Protein AF-A0A9Q0M9K3-F1 (afdb_monomer_lite)

InterPro domains:
  IPR007699 SGS domain [PS51048] (98-177)
  IPR008978 HSP20-like chaperone [SSF49764] (75-162)

Secondary structure (DSSP, 8-state):
--HHHHHHHHHHHHHHHHHHHHH--SHHHHHHHHHHHHHHHHHHHHHHHHHHHHHHHHHHHTTT------PPPPBSS-EEHHHHHHHSEEEETTTEEEE-PEESS----S-SB----TTTTTTSS-SSS-HHHHHHHHHHHHHHHS-HHHHHHHHHHHHHHHHHS-SS-TT-PPP--

Organism: Blomia tropicalis (NCBI:txid40697)

Radius of gyration: 36.1 Å; chains: 1; bounding box: 74×34×100 Å

Sequence (177 aa):
MSIETEIKSATEEICELNKLLDLATLSSVKSFLKQEIDRLTRKKESLESKKLQNEKELSSLDSDAHLTPFTLSRLYKNVDMVKTSEMGVKVSKSNRVTITLYKEVKGNWASLQMQADSLKESLAEEKDLDPSASLMRIMKNMYDQGDDDMKRTIAKTWYESQHKKGGDMESMGLPDF

Structure (mmCIF, N/CA/C/O backbone):
data_AF-A0A9Q0M9K3-F1
#
_entry.id  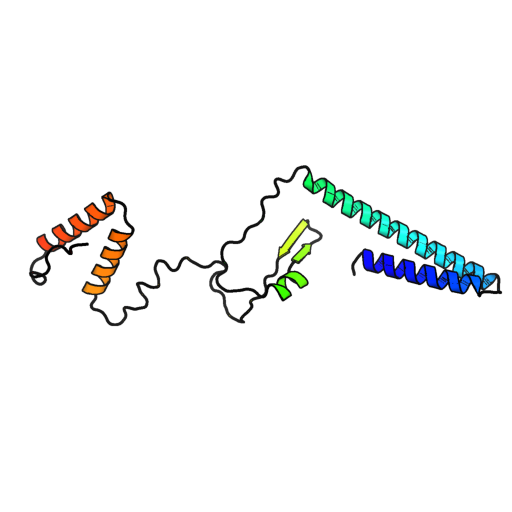 AF-A0A9Q0M9K3-F1
#
loop_
_atom_site.group_PDB
_atom_site.id
_atom_site.type_symbol
_atom_site.label_atom_id
_atom_site.label_alt_id
_atom_site.label_comp_id
_atom_site.label_asym_id
_atom_site.label_entity_id
_atom_site.label_seq_id
_atom_site.pdbx_PDB_ins_code
_atom_site.Cartn_x
_atom_site.Cartn_y
_atom_site.Cartn_z
_atom_site.occupancy
_atom_site.B_iso_or_equiv
_atom_site.auth_seq_id
_atom_site.auth_comp_id
_atom_site.auth_asym_id
_atom_site.auth_atom_id
_atom_site.pdbx_PDB_model_num
ATOM 1 N N . MET A 1 1 ? -3.198 -6.351 4.004 1.00 57.81 1 MET A N 1
ATOM 2 C CA . MET A 1 1 ? -4.344 -5.497 4.375 1.00 57.81 1 MET A CA 1
ATOM 3 C C . MET A 1 1 ? -3.793 -4.146 4.799 1.00 57.81 1 MET A C 1
ATOM 5 O O . MET A 1 1 ? -2.689 -4.115 5.327 1.00 57.81 1 MET A O 1
ATOM 9 N N . SER A 1 2 ? -4.464 -3.046 4.454 1.00 86.12 2 SER A N 1
ATOM 10 C CA . SER A 1 2 ? -3.994 -1.695 4.796 1.00 86.12 2 SER A CA 1
ATOM 11 C C . SER A 1 2 ? -4.286 -1.412 6.275 1.00 86.12 2 SER A C 1
ATOM 13 O O . SER A 1 2 ? -5.333 -1.827 6.769 1.00 86.12 2 SER A O 1
ATOM 15 N N . ILE A 1 3 ? -3.410 -0.695 6.987 1.00 86.75 3 ILE A N 1
ATOM 16 C CA . ILE A 1 3 ? -3.634 -0.314 8.401 1.00 86.75 3 ILE A CA 1
ATOM 17 C C . ILE A 1 3 ? -5.000 0.376 8.567 1.00 86.75 3 ILE A C 1
ATOM 19 O O . ILE A 1 3 ? -5.716 0.134 9.533 1.00 86.75 3 ILE A O 1
ATOM 23 N N . GLU A 1 4 ? -5.419 1.158 7.572 1.00 87.75 4 GLU A N 1
ATOM 24 C CA . GLU A 1 4 ? -6.729 1.814 7.561 1.00 87.75 4 GLU A CA 1
ATOM 25 C C . GLU A 1 4 ? -7.904 0.839 7.487 1.00 87.75 4 GLU A C 1
ATOM 27 O O . GLU A 1 4 ? -8.943 1.090 8.090 1.00 87.75 4 GLU A O 1
ATOM 32 N N . THR A 1 5 ? -7.753 -0.282 6.776 1.00 90.25 5 THR A N 1
ATOM 33 C CA . THR A 1 5 ? -8.800 -1.314 6.716 1.00 90.25 5 THR A CA 1
ATOM 34 C C . THR A 1 5 ? -8.962 -2.023 8.057 1.00 90.25 5 THR A C 1
ATOM 36 O O . THR A 1 5 ? -10.084 -2.308 8.461 1.00 90.25 5 THR A O 1
ATOM 39 N N . GLU A 1 6 ? -7.867 -2.229 8.794 1.00 92.31 6 GLU A N 1
ATOM 40 C CA . GLU A 1 6 ? -7.914 -2.838 10.129 1.00 92.31 6 GLU A CA 1
ATOM 41 C C . GLU A 1 6 ? -8.517 -1.892 11.174 1.00 92.31 6 GLU A C 1
ATOM 43 O O . GLU A 1 6 ? -9.293 -2.335 12.018 1.00 92.31 6 GLU A O 1
ATOM 48 N N . ILE A 1 7 ? -8.212 -0.589 11.098 1.00 91.62 7 ILE A N 1
ATOM 49 C CA . ILE A 1 7 ? -8.835 0.428 11.959 1.00 91.62 7 ILE A CA 1
ATOM 50 C C . ILE A 1 7 ? -10.343 0.489 11.698 1.00 91.62 7 ILE A C 1
ATOM 52 O O . ILE A 1 7 ? -11.115 0.472 12.654 1.00 91.62 7 ILE A O 1
ATOM 56 N N . LYS A 1 8 ? -10.767 0.505 10.426 1.00 93.62 8 LYS A N 1
ATOM 57 C CA . LYS A 1 8 ? -12.191 0.509 10.053 1.00 93.62 8 LYS A CA 1
ATOM 58 C C . LYS A 1 8 ? -12.928 -0.726 10.580 1.00 93.62 8 LYS A C 1
ATOM 60 O O . LYS A 1 8 ? -13.932 -0.570 11.269 1.00 93.62 8 LYS A O 1
ATOM 65 N N . SER A 1 9 ? -12.376 -1.924 10.369 1.00 93.81 9 SER A N 1
ATOM 66 C CA . SER A 1 9 ? -12.937 -3.175 10.913 1.00 93.81 9 SER A CA 1
ATOM 67 C C . SER A 1 9 ? -13.087 -3.110 12.434 1.00 93.81 9 SER A C 1
ATOM 69 O O . SER A 1 9 ? -14.163 -3.360 12.966 1.00 93.81 9 SER A O 1
ATOM 71 N N . ALA A 1 10 ? -12.038 -2.684 13.147 1.00 92.75 10 ALA A N 1
ATOM 72 C CA . ALA A 1 10 ? -12.090 -2.564 14.601 1.00 92.75 10 ALA A CA 1
ATOM 73 C C . ALA A 1 10 ? -13.141 -1.540 15.064 1.00 92.75 10 ALA A C 1
ATOM 75 O O . ALA A 1 10 ? -13.808 -1.762 16.071 1.00 92.75 10 ALA A O 1
ATOM 76 N N . THR A 1 11 ? -13.323 -0.426 14.345 1.00 94.00 11 THR A N 1
ATOM 77 C CA . THR A 1 11 ? -14.375 0.549 14.676 1.00 94.00 11 THR A CA 1
ATOM 78 C C . THR A 1 11 ? -15.782 0.012 14.452 1.00 94.00 11 THR A C 1
ATOM 80 O O . THR A 1 11 ? -16.670 0.305 15.252 1.00 94.00 11 THR A O 1
ATOM 83 N N . GLU A 1 12 ? -15.986 -0.776 13.397 1.00 96.25 12 GLU A N 1
ATOM 84 C CA . GLU A 1 12 ? -17.269 -1.412 13.102 1.00 96.25 12 GLU A CA 1
ATOM 85 C C . GLU A 1 12 ? -17.618 -2.445 14.180 1.00 96.25 12 GLU A C 1
ATOM 87 O O . GLU A 1 12 ? -18.696 -2.360 14.771 1.00 96.25 12 GLU A O 1
ATOM 92 N N . GLU A 1 13 ? -16.670 -3.322 14.530 1.00 96.12 13 GLU A N 1
ATOM 93 C CA . GLU A 1 13 ? -16.819 -4.312 15.606 1.00 96.12 13 GLU A CA 1
ATOM 94 C C . GLU A 1 13 ? -17.133 -3.643 16.955 1.00 96.12 13 GLU A C 1
ATOM 96 O O . GLU A 1 13 ? -18.069 -4.038 17.647 1.00 96.12 13 GLU A O 1
ATOM 101 N N . ILE A 1 14 ? -16.410 -2.577 17.324 1.00 95.12 14 ILE A N 1
ATOM 102 C CA . ILE A 1 14 ? -16.683 -1.819 18.558 1.00 95.12 14 ILE A CA 1
ATOM 103 C C . ILE A 1 14 ? -18.093 -1.216 18.533 1.00 95.12 14 ILE A C 1
ATOM 105 O O . ILE A 1 14 ? -18.788 -1.223 19.551 1.00 95.12 14 ILE A O 1
ATOM 109 N N . CYS A 1 15 ? -18.532 -0.672 17.396 1.00 94.81 15 CYS A N 1
ATOM 110 C CA . CYS A 1 15 ? -19.868 -0.094 17.272 1.00 94.81 15 CYS A CA 1
ATOM 111 C C . CYS A 1 15 ? -20.952 -1.163 17.460 1.00 94.81 15 CYS A C 1
ATOM 113 O O . CYS A 1 15 ? -21.926 -0.938 18.179 1.00 94.81 15 CYS A O 1
ATOM 115 N N . GLU A 1 16 ? -20.770 -2.337 16.858 1.00 96.25 16 GLU A N 1
ATOM 116 C CA . GLU A 1 16 ? -21.687 -3.462 17.009 1.00 96.25 16 GLU A CA 1
ATOM 117 C C . GLU A 1 16 ? -21.731 -3.978 18.453 1.00 96.25 16 GLU A C 1
ATOM 119 O O . GLU A 1 16 ? -22.814 -4.116 19.022 1.00 96.25 16 GLU A O 1
ATOM 124 N N . LEU A 1 17 ? -20.575 -4.167 19.094 1.00 95.00 17 LEU A N 1
ATOM 125 C CA . LEU A 1 17 ? -20.508 -4.610 20.488 1.00 95.00 17 LEU A CA 1
ATOM 126 C C . LEU A 1 17 ? -21.164 -3.618 21.454 1.00 95.00 17 LEU A C 1
ATOM 128 O O . LEU A 1 17 ? -21.803 -4.046 22.414 1.00 95.00 17 LEU A O 1
ATOM 132 N N . ASN A 1 18 ? -21.061 -2.311 21.198 1.00 94.19 18 ASN A N 1
ATOM 133 C CA . ASN A 1 18 ? -21.770 -1.304 21.990 1.00 94.19 18 ASN A CA 1
ATOM 134 C C . ASN A 1 18 ? -23.294 -1.422 21.834 1.00 94.19 18 ASN A C 1
ATOM 136 O O . ASN A 1 18 ? -24.006 -1.397 22.834 1.00 94.19 18 ASN A O 1
ATOM 140 N N . LYS A 1 19 ? -23.803 -1.655 20.615 1.00 95.56 19 LYS A N 1
ATOM 141 C CA . LYS A 1 19 ? -25.241 -1.919 20.409 1.00 95.56 19 LYS A CA 1
ATOM 142 C C . LYS A 1 19 ? -25.697 -3.161 21.179 1.00 95.56 19 LYS A C 1
ATOM 144 O O . LYS A 1 19 ? -26.762 -3.155 21.789 1.00 95.56 19 LYS A O 1
ATOM 149 N N . LEU A 1 20 ? -24.890 -4.225 21.176 1.00 94.75 20 LEU A N 1
ATOM 150 C CA . LEU A 1 20 ? -25.186 -5.447 21.932 1.00 94.75 20 LEU A CA 1
ATOM 151 C C . LEU A 1 20 ? -25.135 -5.220 23.449 1.00 94.75 20 LEU A C 1
ATOM 153 O O . LEU A 1 20 ? -25.918 -5.823 24.184 1.00 94.75 20 LEU A O 1
ATOM 157 N N . LEU A 1 21 ? -24.247 -4.344 23.924 1.00 94.31 21 LEU A N 1
ATOM 158 C CA . LEU A 1 21 ? -24.128 -3.999 25.339 1.00 94.31 21 LEU A CA 1
ATOM 159 C C . LEU A 1 21 ? -25.391 -3.307 25.866 1.00 94.31 21 LEU A C 1
ATOM 161 O O . LEU A 1 21 ? -25.818 -3.607 26.985 1.00 94.31 21 LEU A O 1
ATOM 165 N N . ASP A 1 22 ? -26.000 -2.442 25.054 1.00 93.44 22 ASP A N 1
ATOM 166 C CA . ASP A 1 22 ? -27.246 -1.745 25.387 1.00 93.44 22 ASP A CA 1
ATOM 167 C C . ASP A 1 22 ? -28.447 -2.700 25.460 1.00 93.44 22 ASP A C 1
ATOM 169 O O . ASP A 1 22 ? -29.327 -2.539 26.307 1.00 93.44 22 ASP A O 1
ATOM 173 N N . LEU A 1 23 ? -28.464 -3.733 24.609 1.00 93.88 23 LEU A N 1
ATOM 174 C CA . LEU A 1 23 ? -29.514 -4.758 24.584 1.00 93.88 23 LEU A CA 1
ATOM 175 C C . LEU A 1 23 ? -29.356 -5.818 25.683 1.00 93.88 23 LEU A C 1
ATOM 177 O O . LEU A 1 23 ? -30.324 -6.487 26.052 1.00 93.88 23 LEU A O 1
ATOM 181 N N . ALA A 1 24 ? -28.144 -6.011 26.202 1.00 92.94 24 ALA A N 1
ATOM 182 C CA . ALA A 1 24 ? -27.877 -7.036 27.197 1.00 92.94 24 ALA A CA 1
ATOM 183 C C . ALA A 1 24 ? -28.587 -6.725 28.527 1.00 92.94 24 ALA A C 1
ATOM 185 O O . ALA A 1 24 ? -28.529 -5.615 29.055 1.00 92.94 24 ALA A O 1
ATOM 186 N N . THR A 1 25 ? -29.207 -7.734 29.136 1.00 92.62 25 THR A N 1
ATOM 187 C CA . THR A 1 25 ? -29.837 -7.625 30.467 1.00 92.62 25 THR A CA 1
ATOM 188 C C . THR A 1 25 ? -29.016 -8.322 31.554 1.00 92.62 25 THR A C 1
ATOM 190 O O . THR A 1 25 ? -28.982 -7.862 32.694 1.00 92.62 25 THR A O 1
ATOM 193 N N . LEU A 1 26 ? -28.283 -9.381 31.195 1.00 95.06 26 LEU A N 1
ATOM 194 C CA . LEU A 1 26 ? -27.444 -10.169 32.102 1.00 95.06 26 LEU A CA 1
ATOM 195 C C . LEU A 1 26 ? -26.103 -9.480 32.395 1.00 95.06 26 LEU A C 1
ATOM 197 O O . LEU A 1 26 ? -25.386 -9.069 31.483 1.00 95.06 26 LEU A O 1
ATOM 201 N N . SER A 1 27 ? -25.725 -9.407 33.674 1.00 92.44 27 SER A N 1
ATOM 202 C CA . SER A 1 27 ? -24.484 -8.759 34.127 1.00 92.44 27 SER A CA 1
ATOM 203 C C . SER A 1 27 ? -23.218 -9.448 33.613 1.00 92.44 27 SER A C 1
ATOM 205 O O . SER A 1 27 ? -22.272 -8.764 33.225 1.00 92.44 27 SER A O 1
ATOM 207 N N . SER A 1 28 ? -23.218 -10.782 33.545 1.00 93.88 28 SER A N 1
ATOM 208 C CA . SER A 1 28 ? -22.107 -11.568 32.998 1.00 93.88 28 SER A CA 1
ATOM 209 C C . SER A 1 28 ? -21.841 -11.213 31.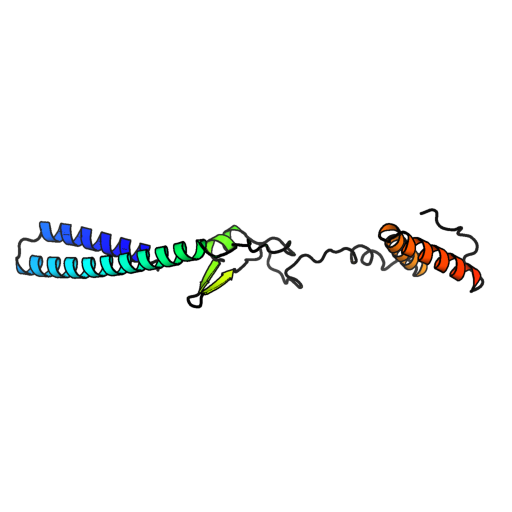534 1.00 93.88 28 SER A C 1
ATOM 211 O O . SER A 1 28 ? -20.717 -10.877 31.167 1.00 93.88 28 SER A O 1
ATOM 213 N N . VAL A 1 29 ? -22.887 -11.180 30.707 1.00 93.62 29 VAL A N 1
ATOM 214 C CA . VAL A 1 29 ? -22.793 -10.813 29.286 1.00 93.62 29 VAL A CA 1
ATOM 215 C C . VAL A 1 29 ? -22.297 -9.374 29.126 1.00 93.62 29 VAL A C 1
ATOM 217 O O . VAL A 1 29 ? -21.392 -9.129 28.333 1.00 93.62 29 VAL A O 1
ATOM 220 N N . LYS A 1 30 ? -22.792 -8.431 29.942 1.00 94.56 30 LYS A N 1
ATOM 221 C CA . LYS A 1 30 ? -22.291 -7.045 29.949 1.00 94.56 30 LYS A CA 1
ATOM 222 C C . LYS A 1 30 ? -20.798 -6.960 30.261 1.00 94.56 30 LYS A C 1
ATOM 224 O O . LYS A 1 30 ? -20.101 -6.171 29.630 1.00 94.56 30 LYS A O 1
ATOM 229 N N . SER A 1 31 ? -20.298 -7.747 31.218 1.00 93.88 31 SER A N 1
ATOM 230 C CA . SER A 1 31 ? -18.864 -7.755 31.536 1.00 93.88 31 SER A CA 1
ATOM 231 C C . SER A 1 31 ? -18.007 -8.298 30.393 1.00 93.88 31 SER A C 1
ATOM 233 O O . SER A 1 31 ? -16.979 -7.696 30.093 1.00 93.88 31 SER A O 1
ATOM 235 N N . PHE A 1 32 ? -18.451 -9.357 29.706 1.00 96.12 32 PHE A N 1
ATOM 236 C CA . PHE A 1 32 ? -17.736 -9.898 28.546 1.00 96.12 32 PHE A CA 1
ATOM 237 C C . PHE A 1 32 ? -17.682 -8.894 27.392 1.00 96.12 32 PHE A C 1
ATOM 239 O O . PHE A 1 32 ? -16.612 -8.652 26.841 1.00 96.12 32 PHE A O 1
ATOM 246 N N . LEU A 1 33 ? -18.815 -8.261 27.069 1.00 94.69 33 LEU A N 1
ATOM 247 C CA . LEU A 1 33 ? -18.881 -7.253 26.010 1.00 94.69 33 LEU A CA 1
ATOM 248 C C . LEU A 1 33 ? -17.983 -6.051 26.320 1.00 94.69 33 LEU A C 1
ATOM 250 O O . LEU A 1 33 ? -17.225 -5.624 25.456 1.00 94.69 33 LEU A O 1
ATOM 254 N N . LYS A 1 34 ? -17.999 -5.545 27.561 1.00 94.75 34 LYS A N 1
ATOM 255 C CA . LYS A 1 34 ? -17.104 -4.455 27.985 1.00 94.75 34 LYS A CA 1
ATOM 256 C C . LYS A 1 34 ? -15.632 -4.831 27.863 1.00 94.75 34 LYS A C 1
ATOM 258 O O . LYS A 1 34 ? -14.854 -4.051 27.329 1.00 94.75 34 LYS A O 1
ATOM 263 N N . GLN A 1 35 ? -15.260 -6.030 28.307 1.00 95.94 35 GLN A N 1
ATOM 264 C CA . GLN A 1 35 ? -13.881 -6.499 28.206 1.00 95.94 35 GLN A CA 1
ATOM 265 C C . GLN A 1 35 ? -13.412 -6.582 26.746 1.00 95.94 35 GLN A C 1
ATOM 267 O O . GLN A 1 35 ? -12.276 -6.218 26.441 1.00 95.94 35 GLN A O 1
ATOM 272 N N . GLU A 1 36 ? -14.281 -7.039 25.845 1.00 95.88 36 GLU A N 1
ATOM 273 C CA . GLU A 1 36 ? -13.958 -7.135 24.423 1.00 95.88 36 GLU A CA 1
ATOM 274 C C . GLU A 1 36 ? -13.892 -5.758 23.747 1.00 95.88 36 GLU A C 1
ATOM 276 O O . GLU A 1 36 ? -12.967 -5.495 22.977 1.00 95.88 36 GLU A O 1
ATOM 281 N N . ILE A 1 37 ? -14.796 -4.838 24.101 1.00 95.62 37 ILE A N 1
ATOM 282 C CA . ILE A 1 37 ? -14.735 -3.433 23.673 1.00 95.62 37 ILE A CA 1
ATOM 283 C C . ILE A 1 37 ? -13.416 -2.796 24.123 1.00 95.62 37 ILE A C 1
ATOM 285 O O . ILE A 1 37 ? -12.735 -2.169 23.310 1.00 95.62 37 ILE A O 1
ATOM 289 N N . ASP A 1 38 ? -13.004 -2.997 25.376 1.00 96.19 38 ASP A N 1
ATOM 290 C CA . ASP A 1 38 ? -11.732 -2.481 25.895 1.00 96.19 38 ASP A CA 1
ATOM 291 C C . ASP A 1 38 ? -10.538 -3.066 25.128 1.00 96.19 38 ASP A C 1
ATOM 293 O O . ASP A 1 38 ? -9.598 -2.348 24.771 1.00 96.19 38 ASP A O 1
ATOM 297 N N . ARG A 1 39 ? -10.571 -4.372 24.833 1.00 96.81 39 ARG A N 1
ATOM 298 C CA . ARG A 1 39 ? -9.534 -5.059 24.051 1.00 96.81 39 ARG A CA 1
ATOM 299 C C . ARG A 1 39 ? -9.407 -4.461 22.650 1.00 96.81 39 ARG A C 1
ATOM 301 O O . ARG A 1 39 ? -8.292 -4.160 22.213 1.00 96.81 39 ARG A O 1
ATOM 308 N N . LEU A 1 40 ? -10.527 -4.286 21.950 1.00 94.69 40 LEU A N 1
ATOM 309 C CA . LEU A 1 40 ? -10.554 -3.724 20.600 1.00 94.69 40 LEU A CA 1
ATOM 310 C C . LEU A 1 40 ? -10.171 -2.243 20.586 1.00 94.69 40 LEU A C 1
ATOM 312 O O . LEU A 1 40 ? -9.444 -1.820 19.689 1.00 94.69 40 LEU A O 1
ATOM 316 N N . THR A 1 41 ? -10.570 -1.475 21.600 1.00 94.56 41 THR A N 1
ATOM 317 C CA . THR A 1 41 ? -10.210 -0.055 21.737 1.00 94.56 41 THR A CA 1
ATOM 318 C C . THR A 1 41 ? -8.697 0.110 21.865 1.00 94.56 41 THR A C 1
ATOM 320 O O . THR A 1 41 ? -8.093 0.841 21.083 1.00 94.56 41 THR A O 1
ATOM 323 N N . ARG A 1 42 ? -8.046 -0.678 22.732 1.00 95.19 42 ARG A N 1
ATOM 324 C CA . ARG A 1 42 ? -6.575 -0.684 22.846 1.00 95.19 42 ARG A CA 1
ATOM 325 C C . ARG A 1 42 ? -5.890 -1.080 21.538 1.00 95.19 42 ARG A C 1
ATOM 327 O O . ARG A 1 42 ? -4.863 -0.511 21.165 1.00 95.19 42 ARG A O 1
ATOM 334 N N . LYS A 1 43 ? -6.439 -2.071 20.824 1.00 94.81 43 LYS A N 1
ATOM 335 C CA . LYS A 1 43 ? -5.908 -2.489 19.517 1.00 94.81 43 LYS A CA 1
ATOM 336 C C . LYS A 1 43 ? -6.011 -1.352 18.496 1.00 94.81 43 LYS A C 1
ATOM 338 O O . LYS A 1 43 ? -5.042 -1.104 17.780 1.00 94.81 43 LYS A O 1
ATOM 343 N N . LYS A 1 44 ? -7.150 -0.657 18.450 1.00 93.88 44 LYS A N 1
ATOM 344 C CA . LYS A 1 44 ? -7.384 0.497 17.576 1.00 93.88 44 LYS A CA 1
ATOM 345 C C . LYS A 1 44 ? -6.385 1.624 17.861 1.00 93.88 44 LYS A C 1
ATOM 347 O O . LYS A 1 44 ? -5.705 2.055 16.936 1.00 93.88 44 LYS A O 1
ATOM 352 N N . GLU A 1 45 ? -6.222 2.027 19.119 1.00 93.75 45 GLU A N 1
ATOM 353 C CA . GLU A 1 45 ? -5.270 3.078 19.528 1.00 93.75 45 GLU A CA 1
ATOM 354 C C . GLU A 1 45 ? -3.820 2.737 19.143 1.00 93.75 45 GLU A C 1
ATOM 356 O O . GLU A 1 45 ? -3.056 3.591 18.683 1.00 93.75 45 GLU A O 1
ATOM 361 N N . SER A 1 46 ? -3.434 1.462 19.274 1.00 93.50 46 SER A N 1
ATOM 362 C CA . SER A 1 46 ? -2.113 0.989 18.844 1.00 93.50 46 SER A CA 1
ATOM 363 C C . SER A 1 46 ? -1.915 1.113 17.329 1.00 93.50 46 SER A C 1
ATOM 365 O O . SER A 1 46 ? -0.837 1.503 16.875 1.00 93.50 46 SER A O 1
ATOM 367 N N . LEU A 1 47 ? -2.941 0.795 16.536 1.00 92.75 47 LEU A N 1
ATOM 368 C CA . LEU A 1 47 ? -2.901 0.938 15.080 1.00 92.75 47 LEU A CA 1
ATOM 369 C C . LEU A 1 47 ? -2.873 2.413 14.653 1.00 92.75 47 LEU A C 1
ATOM 371 O O . LEU A 1 47 ? -2.105 2.763 13.758 1.00 92.75 47 LEU A O 1
ATOM 375 N N . GLU A 1 48 ? -3.640 3.281 15.313 1.00 91.75 48 GLU A N 1
ATOM 376 C CA . GLU A 1 48 ? -3.632 4.731 15.070 1.00 91.75 48 GLU A CA 1
ATOM 377 C C . GLU A 1 48 ? -2.272 5.355 15.400 1.00 91.75 48 GLU A C 1
ATOM 379 O O . GLU A 1 48 ? -1.744 6.142 14.615 1.00 91.75 48 GLU A O 1
ATOM 384 N N . SER A 1 49 ? -1.644 4.930 16.498 1.00 90.94 49 SER A N 1
ATOM 385 C CA . SER A 1 49 ? -0.290 5.368 16.860 1.00 90.94 49 SER A CA 1
ATOM 386 C C . SER A 1 49 ? 0.741 4.976 15.798 1.00 90.94 49 SER A C 1
ATOM 388 O O . SER A 1 49 ? 1.579 5.791 15.412 1.00 90.94 49 SER A O 1
ATOM 390 N N . LYS A 1 50 ? 0.654 3.747 15.269 1.00 90.06 50 LYS A N 1
ATOM 391 C CA . LYS A 1 50 ? 1.507 3.293 14.156 1.00 90.06 50 LYS A CA 1
ATOM 392 C C . LYS A 1 50 ? 1.254 4.093 12.880 1.00 90.06 50 LYS A C 1
ATOM 394 O O . LYS A 1 50 ? 2.206 4.419 12.179 1.00 90.06 50 LYS A O 1
ATOM 399 N N . LYS A 1 51 ? -0.007 4.427 12.581 1.00 90.06 51 LYS A N 1
ATOM 400 C CA . LYS A 1 51 ? -0.357 5.277 11.435 1.00 90.06 51 LYS A CA 1
ATOM 401 C C . LYS A 1 51 ? 0.293 6.657 11.561 1.00 90.06 51 LYS A C 1
ATOM 403 O O . LYS A 1 51 ? 0.977 7.082 10.636 1.00 90.06 51 LYS A O 1
ATOM 408 N N . LEU A 1 52 ? 0.150 7.303 12.719 1.00 88.12 52 LEU A N 1
ATOM 409 C CA . LEU A 1 52 ? 0.726 8.623 12.981 1.00 88.12 52 LEU A CA 1
ATOM 410 C C . LEU A 1 52 ? 2.259 8.614 12.904 1.00 88.12 52 LEU A C 1
ATOM 412 O O . LEU A 1 52 ? 2.858 9.563 12.406 1.00 88.12 52 LEU A O 1
ATOM 416 N N . GLN A 1 53 ? 2.903 7.552 13.393 1.00 84.69 53 GLN A N 1
ATOM 417 C CA . GLN A 1 53 ? 4.353 7.407 13.285 1.00 84.69 53 GLN A CA 1
ATOM 418 C C . GLN A 1 53 ? 4.798 7.307 11.820 1.00 84.69 53 GLN A C 1
ATOM 420 O O . GLN A 1 53 ? 5.699 8.039 11.419 1.00 84.69 53 GLN A O 1
ATOM 425 N N . ASN A 1 54 ? 4.122 6.488 11.010 1.00 83.06 54 ASN A N 1
ATOM 426 C CA . ASN A 1 54 ? 4.420 6.375 9.581 1.00 83.06 54 ASN A CA 1
ATOM 427 C C . ASN A 1 54 ? 4.206 7.705 8.836 1.00 83.06 54 ASN A C 1
ATOM 429 O O . ASN A 1 54 ? 5.001 8.054 7.969 1.00 83.06 54 ASN A O 1
ATOM 433 N N . GLU A 1 55 ? 3.154 8.462 9.167 1.00 83.62 55 GLU A N 1
ATOM 434 C CA . GLU A 1 55 ? 2.898 9.786 8.575 1.00 83.62 55 GLU A CA 1
ATOM 435 C C . GLU A 1 55 ? 3.982 10.803 8.950 1.00 83.62 55 GLU A C 1
ATOM 437 O O . GLU A 1 55 ? 4.436 11.565 8.097 1.00 83.62 55 GLU A O 1
ATOM 442 N N . LYS A 1 56 ? 4.448 10.788 10.206 1.00 81.94 56 LYS A N 1
ATOM 443 C CA . LYS A 1 56 ? 5.560 11.638 10.651 1.00 81.94 56 LYS A CA 1
ATOM 444 C C . LYS A 1 56 ? 6.858 11.297 9.931 1.00 81.94 56 LYS A C 1
ATOM 446 O O . LYS A 1 56 ? 7.529 12.213 9.462 1.00 81.94 56 LYS A O 1
ATOM 451 N N . GLU A 1 57 ? 7.183 10.012 9.803 1.00 76.19 57 GLU A N 1
ATOM 452 C CA . GLU A 1 57 ? 8.342 9.554 9.030 1.00 76.19 57 GLU A CA 1
ATOM 453 C C . GLU A 1 57 ? 8.258 10.042 7.577 1.00 76.19 57 GLU A C 1
ATOM 455 O O . GLU A 1 57 ? 9.228 10.607 7.074 1.00 76.19 57 GLU A O 1
ATOM 460 N N . LEU A 1 58 ? 7.078 9.952 6.949 1.00 70.25 58 LEU A N 1
ATOM 461 C CA . LEU A 1 58 ? 6.838 10.487 5.606 1.00 70.25 58 LEU A CA 1
ATOM 462 C C . LEU A 1 58 ? 7.068 12.006 5.531 1.00 70.25 58 LEU A C 1
ATOM 464 O O . LEU A 1 58 ? 7.778 12.472 4.650 1.00 70.25 58 LEU A O 1
ATOM 468 N N . SER A 1 59 ? 6.521 12.772 6.480 1.00 65.25 59 SER A N 1
ATOM 469 C CA . SER A 1 59 ? 6.658 14.238 6.510 1.00 65.25 59 SER A CA 1
ATOM 470 C C . SER A 1 59 ? 8.088 14.714 6.789 1.00 65.25 59 SER A C 1
ATOM 472 O O . SER A 1 59 ? 8.490 15.780 6.337 1.00 65.25 59 SER A O 1
ATOM 474 N N . SER A 1 60 ? 8.877 13.918 7.518 1.00 65.50 60 SER A N 1
ATOM 475 C CA . SER A 1 60 ? 10.278 14.233 7.817 1.00 65.50 60 SER A CA 1
ATOM 476 C C . SER A 1 60 ? 11.219 14.005 6.631 1.00 65.50 60 SER A C 1
ATOM 478 O O . SER A 1 60 ? 12.320 14.547 6.622 1.00 65.50 60 SER A O 1
ATOM 480 N N . LEU A 1 61 ? 10.786 13.242 5.622 1.00 58.78 61 LEU A N 1
ATOM 481 C CA . LEU A 1 61 ? 11.553 12.997 4.399 1.00 58.78 61 LEU A CA 1
ATOM 482 C C . LEU A 1 61 ? 11.510 14.183 3.416 1.00 58.78 61 LEU A C 1
ATOM 484 O O . LEU A 1 61 ? 12.421 14.310 2.601 1.00 58.78 61 LEU A O 1
ATOM 488 N N . ASP A 1 62 ? 10.509 15.066 3.509 1.00 55.81 62 ASP A N 1
ATOM 489 C CA . ASP A 1 62 ? 10.324 16.194 2.578 1.00 55.81 62 ASP A CA 1
ATOM 490 C C . ASP A 1 62 ? 11.221 17.410 2.878 1.00 55.81 62 ASP A C 1
ATOM 492 O O . ASP A 1 62 ? 11.405 18.267 2.016 1.00 55.81 62 ASP A O 1
ATOM 496 N N . SER A 1 63 ? 11.811 17.495 4.074 1.00 58.94 63 SER A N 1
ATOM 497 C CA . SER A 1 63 ? 12.578 18.679 4.496 1.00 58.94 63 SER A CA 1
ATOM 498 C C . SER A 1 63 ? 14.018 18.721 3.966 1.00 58.94 63 SER A C 1
ATOM 500 O O . SER A 1 63 ? 14.582 19.807 3.872 1.00 58.94 63 SER A O 1
ATOM 502 N N . ASP A 1 64 ? 14.604 17.571 3.606 1.00 52.00 64 ASP A N 1
ATOM 503 C CA . ASP A 1 64 ? 16.026 17.451 3.215 1.00 52.00 64 ASP A CA 1
ATOM 504 C C . ASP A 1 64 ? 16.250 16.792 1.840 1.00 52.00 64 ASP A C 1
ATOM 506 O O . ASP A 1 64 ? 17.374 16.758 1.328 1.00 52.00 64 ASP A O 1
ATOM 510 N N . ALA A 1 65 ? 15.205 16.263 1.199 1.00 55.56 65 ALA A N 1
ATOM 511 C CA . ALA A 1 65 ? 15.339 15.622 -0.099 1.00 55.56 65 ALA A CA 1
ATOM 512 C C . ALA A 1 65 ? 15.128 16.644 -1.222 1.00 55.56 65 ALA A C 1
ATOM 514 O O . ALA A 1 65 ? 14.014 17.087 -1.489 1.00 55.56 65 ALA A O 1
ATOM 515 N N . HIS A 1 66 ? 16.192 16.960 -1.963 1.00 57.88 66 HIS A N 1
ATOM 516 C CA . HIS A 1 66 ? 16.055 17.439 -3.337 1.00 57.88 66 HIS A CA 1
ATOM 517 C C . HIS A 1 66 ? 15.329 16.336 -4.132 1.00 57.88 66 HIS A C 1
ATOM 519 O O . HIS A 1 66 ? 15.958 15.430 -4.683 1.00 57.88 66 HIS A O 1
ATOM 525 N N . LEU A 1 67 ? 13.993 16.360 -4.130 1.00 60.31 67 LEU A N 1
ATOM 526 C CA . LEU A 1 67 ? 13.155 15.412 -4.855 1.00 60.31 67 LEU A CA 1
ATOM 527 C C . LEU A 1 67 ? 13.311 15.687 -6.347 1.00 60.31 67 LEU A C 1
ATOM 529 O O . LEU A 1 67 ? 12.523 16.396 -6.970 1.00 60.31 67 LEU A O 1
ATOM 533 N N . THR A 1 68 ? 14.376 15.146 -6.928 1.00 67.25 68 THR A N 1
ATOM 534 C CA . THR A 1 68 ? 14.497 15.075 -8.376 1.00 67.25 68 THR A CA 1
ATOM 535 C C . THR A 1 68 ? 13.439 14.085 -8.863 1.00 67.25 68 THR A C 1
ATOM 537 O O . THR A 1 68 ? 13.432 12.929 -8.428 1.00 67.25 68 THR A O 1
ATOM 540 N N . PRO A 1 69 ? 12.490 14.511 -9.713 1.00 71.31 69 PRO A N 1
ATOM 541 C CA . PRO A 1 69 ? 11.512 13.589 -10.257 1.00 71.31 69 PRO A CA 1
ATOM 542 C C . PRO A 1 69 ? 12.256 12.520 -11.058 1.00 71.31 69 PRO A C 1
ATOM 544 O O . PRO A 1 69 ? 13.014 12.828 -11.982 1.00 71.31 69 PRO A O 1
ATOM 547 N N . PHE A 1 70 ? 12.047 11.253 -10.701 1.00 74.00 70 PHE A N 1
ATOM 548 C CA . PHE A 1 70 ? 12.570 10.139 -11.478 1.00 74.00 70 PHE A CA 1
ATOM 549 C C . PHE A 1 70 ? 11.857 10.122 -12.833 1.00 74.00 70 PHE A C 1
ATOM 551 O O . PHE A 1 70 ? 10.691 9.739 -12.937 1.00 74.00 70 PHE A O 1
ATOM 558 N N . THR A 1 71 ? 12.554 10.574 -13.873 1.00 77.56 71 THR A N 1
ATOM 559 C CA . THR A 1 71 ? 12.056 10.566 -15.247 1.00 77.56 71 THR A CA 1
ATOM 560 C C . THR A 1 71 ? 12.692 9.407 -15.993 1.00 77.56 71 THR A C 1
ATOM 562 O O . THR A 1 71 ? 13.911 9.275 -16.074 1.00 77.56 71 THR A O 1
ATOM 565 N N . LEU A 1 72 ? 11.849 8.529 -16.530 1.00 77.75 72 LEU A N 1
ATOM 566 C CA . LEU A 1 72 ? 12.296 7.467 -17.415 1.00 77.75 72 LEU A CA 1
ATOM 567 C C . LEU A 1 72 ? 12.166 7.981 -18.851 1.00 77.75 72 LEU A C 1
ATOM 569 O O . LEU A 1 72 ? 11.124 8.507 -19.240 1.00 77.75 72 LEU A O 1
ATOM 573 N N . SER A 1 73 ? 13.239 7.872 -19.628 1.00 78.62 73 SER A N 1
ATOM 574 C CA . SER A 1 73 ? 13.250 8.254 -21.046 1.00 78.62 73 SER A CA 1
ATOM 575 C C . SER A 1 73 ? 12.182 7.498 -21.844 1.00 78.62 73 SER A C 1
ATOM 577 O O . SER A 1 73 ? 11.731 6.433 -21.426 1.00 78.62 73 SER A O 1
ATOM 579 N N . ARG A 1 74 ? 11.854 7.975 -23.048 1.00 81.06 74 ARG A N 1
ATOM 580 C CA . ARG A 1 74 ? 10.836 7.353 -23.905 1.00 81.06 74 ARG A CA 1
ATOM 581 C C . ARG A 1 74 ? 11.037 5.837 -24.041 1.00 81.06 74 ARG A C 1
ATOM 583 O O . ARG A 1 74 ? 12.086 5.364 -24.485 1.00 81.06 74 ARG A O 1
ATOM 590 N N . LEU A 1 75 ? 10.024 5.088 -23.617 1.00 85.50 75 LEU A N 1
ATOM 591 C CA . LEU A 1 75 ? 10.002 3.632 -23.703 1.00 85.50 75 LEU A CA 1
ATOM 592 C C . LEU A 1 75 ? 9.907 3.174 -25.158 1.00 85.50 75 LEU A C 1
ATOM 594 O O . LEU A 1 75 ? 9.380 3.890 -26.007 1.00 85.50 75 LEU A O 1
ATOM 598 N N . TYR A 1 76 ? 10.390 1.961 -25.431 1.00 81.31 76 TYR A N 1
ATOM 599 C CA . TYR A 1 76 ? 10.352 1.368 -26.770 1.00 81.31 76 TYR A CA 1
ATOM 600 C C . TYR A 1 76 ? 8.923 1.210 -27.318 1.00 81.31 76 TYR A C 1
ATOM 602 O O . TYR A 1 76 ? 8.671 1.473 -28.490 1.00 81.31 76 TYR A O 1
ATOM 610 N N . LYS A 1 77 ? 7.978 0.785 -26.471 1.00 84.06 77 LYS A N 1
ATOM 611 C CA . LYS A 1 77 ? 6.549 0.677 -26.800 1.00 84.06 77 LYS A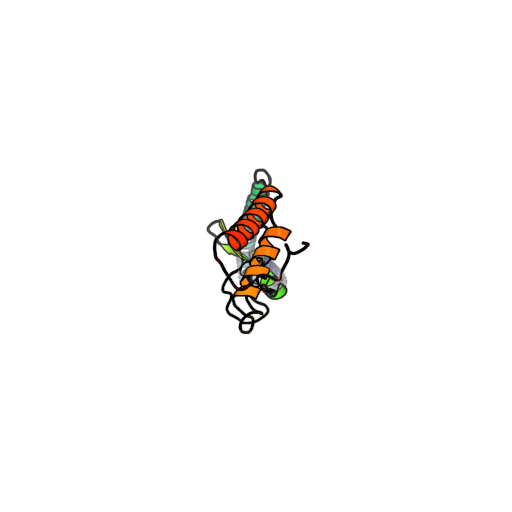 CA 1
ATOM 612 C C . LYS A 1 77 ? 5.697 1.170 -25.635 1.00 84.06 77 LYS A C 1
ATOM 614 O O . LYS A 1 77 ? 6.181 1.303 -24.511 1.00 84.06 77 LYS A O 1
ATOM 619 N N . ASN A 1 78 ? 4.421 1.405 -25.919 1.00 83.94 78 ASN A N 1
ATOM 620 C CA . ASN A 1 78 ? 3.445 1.816 -24.923 1.00 83.94 78 ASN A CA 1
ATOM 621 C C . ASN A 1 78 ? 3.246 0.754 -23.829 1.00 83.94 78 ASN A C 1
ATOM 623 O O . ASN A 1 78 ? 3.408 -0.459 -24.025 1.00 83.94 78 ASN A O 1
ATOM 627 N N . VAL A 1 79 ? 2.899 1.257 -22.652 1.00 87.12 79 VAL A N 1
ATOM 628 C CA . VAL A 1 79 ? 2.642 0.503 -21.427 1.00 87.12 79 VAL A CA 1
ATOM 629 C C . VAL A 1 79 ? 1.196 0.766 -21.039 1.00 87.12 79 VAL A C 1
ATOM 631 O O . VAL A 1 79 ? 0.714 1.890 -21.161 1.00 87.12 79 VAL A O 1
ATOM 634 N N . ASP A 1 80 ? 0.520 -0.264 -20.549 1.00 85.69 80 ASP A N 1
ATOM 635 C CA . ASP A 1 80 ? -0.804 -0.136 -19.959 1.00 85.69 80 ASP A CA 1
ATOM 636 C C . ASP A 1 80 ? -0.692 0.661 -18.652 1.00 85.69 80 ASP A C 1
ATOM 638 O O . ASP A 1 80 ? -0.220 0.161 -17.621 1.00 85.69 80 ASP A O 1
ATOM 642 N N . MET A 1 81 ? -1.084 1.933 -18.715 1.00 81.38 81 MET A N 1
ATOM 643 C CA . MET A 1 81 ? -1.002 2.853 -17.584 1.00 81.38 81 MET A CA 1
ATOM 644 C C . MET A 1 81 ? -2.005 2.513 -16.483 1.00 81.38 81 MET A C 1
ATOM 646 O O . MET A 1 81 ? -1.691 2.734 -15.317 1.00 81.38 81 MET A O 1
ATOM 650 N N . VAL A 1 82 ? -3.164 1.947 -16.827 1.00 82.50 82 VAL A N 1
ATOM 651 C CA . VAL A 1 82 ? -4.229 1.624 -15.865 1.00 82.50 82 VAL A CA 1
ATOM 652 C C . VAL A 1 82 ? -3.773 0.478 -14.973 1.00 82.50 82 VAL A C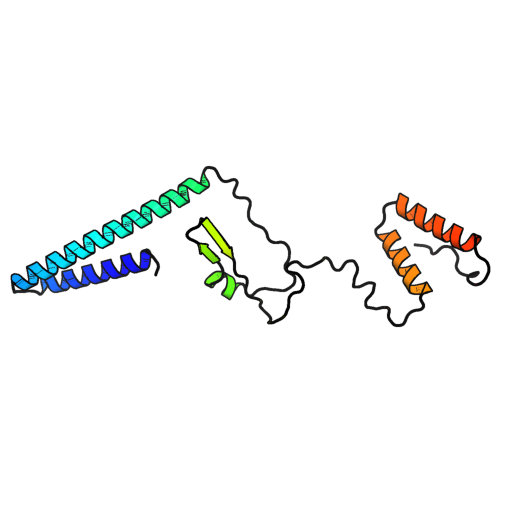 1
ATOM 654 O O . VAL A 1 82 ? -3.737 0.586 -13.750 1.00 82.50 82 VAL A O 1
ATOM 657 N N . LYS A 1 83 ? -3.287 -0.603 -15.582 1.00 82.62 83 LYS A N 1
ATOM 658 C CA . LYS A 1 83 ? -2.781 -1.749 -14.822 1.00 82.62 83 LYS A CA 1
ATOM 659 C C . LYS A 1 83 ? -1.517 -1.417 -14.025 1.00 82.62 83 LYS A C 1
ATOM 661 O O . LYS A 1 83 ? -1.275 -1.962 -12.945 1.00 82.62 83 LYS A O 1
ATOM 666 N N . THR A 1 84 ? -0.691 -0.524 -14.562 1.00 80.75 84 THR A N 1
ATOM 667 C CA . THR A 1 84 ? 0.541 -0.069 -13.911 1.00 80.75 84 THR A CA 1
ATOM 668 C C . THR A 1 84 ? 0.259 0.833 -12.708 1.00 80.75 84 THR A C 1
ATOM 670 O O . THR A 1 84 ? 0.938 0.688 -11.694 1.00 80.75 84 THR A O 1
ATOM 673 N N . SER A 1 85 ? -0.736 1.721 -12.760 1.00 76.56 85 SER A N 1
ATOM 674 C CA . SER A 1 85 ? -1.079 2.576 -11.615 1.00 76.56 85 SER A CA 1
ATOM 675 C C . SER A 1 85 ? -1.716 1.780 -10.474 1.00 76.56 85 SER A C 1
ATOM 677 O O . SER A 1 85 ? -1.370 1.990 -9.315 1.00 76.56 85 SER A O 1
ATOM 679 N N . GLU A 1 86 ? -2.581 0.818 -10.795 1.00 76.81 86 GLU A N 1
ATOM 680 C CA . GLU A 1 86 ? -3.299 0.024 -9.794 1.00 76.81 86 GLU A CA 1
ATOM 681 C C . GLU A 1 86 ? -2.415 -1.025 -9.102 1.00 76.81 86 GLU A C 1
ATOM 683 O O . GLU A 1 86 ? -2.589 -1.308 -7.917 1.00 76.81 86 GLU A O 1
ATOM 688 N N . MET A 1 87 ? -1.462 -1.628 -9.826 1.00 70.88 87 MET A N 1
ATOM 689 C CA . MET A 1 87 ? -0.709 -2.794 -9.334 1.00 70.88 87 MET A CA 1
ATOM 690 C C . MET A 1 87 ? 0.813 -2.664 -9.435 1.00 70.88 87 MET A C 1
ATOM 692 O O . MET A 1 87 ? 1.541 -3.557 -8.984 1.00 70.88 87 MET A O 1
ATOM 696 N N . GLY A 1 88 ? 1.308 -1.616 -10.090 1.00 74.44 88 GLY A N 1
ATOM 697 C CA . GLY A 1 88 ? 2.706 -1.513 -10.490 1.00 74.44 88 GLY A CA 1
ATOM 698 C C . GLY A 1 88 ? 3.628 -0.974 -9.408 1.00 74.44 88 GLY A C 1
ATOM 699 O O . GLY A 1 88 ? 4.800 -1.337 -9.392 1.00 74.44 88 GLY A O 1
ATOM 700 N N . VAL A 1 89 ? 3.136 -0.155 -8.481 1.00 81.19 89 VAL A N 1
ATOM 701 C CA . VAL A 1 89 ? 3.985 0.478 -7.464 1.00 81.19 89 VAL A CA 1
ATOM 702 C C . VAL A 1 89 ? 3.942 -0.320 -6.167 1.00 81.19 89 VAL A C 1
ATOM 704 O O . VAL A 1 89 ? 2.901 -0.454 -5.529 1.00 81.19 89 VAL A O 1
ATOM 707 N N . LYS A 1 90 ? 5.095 -0.855 -5.757 1.00 81.44 90 LYS A N 1
ATOM 708 C CA . LYS A 1 90 ? 5.264 -1.540 -4.472 1.00 81.44 90 LYS A CA 1
ATOM 709 C C . LYS A 1 90 ? 6.413 -0.918 -3.700 1.00 81.44 90 LYS A C 1
ATOM 711 O O . LYS A 1 90 ? 7.541 -0.865 -4.188 1.00 81.44 90 LYS A O 1
ATOM 716 N N . VAL A 1 91 ? 6.135 -0.504 -2.470 1.00 79.50 91 VAL A N 1
ATOM 717 C CA . VAL A 1 91 ? 7.155 -0.030 -1.531 1.00 79.50 91 VAL A CA 1
ATOM 718 C C . VAL A 1 91 ? 7.519 -1.190 -0.610 1.00 79.50 91 VAL A C 1
ATOM 720 O O . VAL A 1 91 ? 6.672 -1.730 0.101 1.00 79.50 91 VAL A O 1
ATOM 723 N N . SER A 1 92 ? 8.773 -1.633 -0.676 1.00 76.56 92 SER A N 1
ATOM 724 C CA . SER A 1 92 ? 9.295 -2.696 0.184 1.00 76.56 92 SER A CA 1
ATOM 725 C C . SER A 1 92 ? 9.696 -2.142 1.550 1.00 76.56 92 SER A C 1
ATOM 727 O O . SER A 1 92 ? 10.148 -1.003 1.658 1.00 76.56 92 SER A O 1
ATOM 729 N N . LYS A 1 93 ? 9.647 -2.994 2.582 1.00 72.88 93 LYS A N 1
ATOM 730 C CA . LYS A 1 93 ? 10.111 -2.681 3.949 1.00 72.88 93 LYS A CA 1
ATOM 731 C C . LYS A 1 93 ? 11.586 -2.260 4.010 1.00 72.88 93 LYS A C 1
ATOM 733 O O . LYS A 1 93 ? 12.003 -1.632 4.969 1.00 72.88 93 LYS A O 1
ATOM 738 N N . SER A 1 94 ? 12.376 -2.608 2.995 1.00 77.19 94 SER A N 1
ATOM 739 C CA . SER A 1 94 ? 13.805 -2.294 2.891 1.00 77.19 94 SER A CA 1
ATOM 740 C C . SER A 1 94 ? 14.095 -0.934 2.235 1.00 77.19 94 SER A C 1
ATOM 742 O O . SER A 1 94 ? 15.116 -0.808 1.563 1.00 77.19 94 SER A O 1
ATOM 744 N N . ASN A 1 95 ? 13.175 0.033 2.321 1.00 76.06 95 ASN A N 1
ATOM 745 C CA . ASN A 1 95 ? 13.276 1.350 1.676 1.00 76.06 95 ASN A CA 1
ATOM 746 C C . ASN A 1 95 ? 13.595 1.285 0.164 1.00 76.06 95 ASN A C 1
ATOM 748 O O . ASN A 1 95 ? 14.414 2.033 -0.365 1.00 76.06 95 ASN A O 1
ATOM 752 N N . ARG A 1 96 ? 12.992 0.317 -0.539 1.00 79.81 96 ARG A N 1
ATOM 753 C CA . ARG A 1 96 ? 13.132 0.145 -1.993 1.00 79.81 96 ARG A CA 1
ATOM 754 C C . ARG A 1 96 ? 11.768 0.290 -2.649 1.00 79.81 96 ARG A C 1
ATOM 756 O O . ARG A 1 96 ? 10.839 -0.431 -2.283 1.00 79.81 96 ARG A O 1
ATOM 763 N N . VAL A 1 97 ? 11.670 1.168 -3.643 1.00 83.25 97 VAL A N 1
ATOM 764 C CA . VAL A 1 97 ? 10.480 1.305 -4.490 1.00 83.25 97 VAL A CA 1
ATOM 765 C C . VAL A 1 97 ? 10.662 0.424 -5.721 1.00 83.25 97 VAL A C 1
ATOM 767 O O . VAL A 1 97 ? 11.634 0.559 -6.458 1.00 83.25 97 VAL A O 1
ATOM 770 N N . THR A 1 98 ? 9.748 -0.519 -5.928 1.00 83.25 98 THR A N 1
ATOM 771 C CA . THR A 1 98 ? 9.691 -1.354 -7.131 1.00 83.25 98 THR A CA 1
ATOM 772 C C . THR A 1 98 ? 8.523 -0.891 -7.986 1.00 83.25 98 THR A C 1
ATOM 774 O O . THR A 1 98 ? 7.376 -0.954 -7.547 1.00 83.25 98 THR A O 1
ATOM 777 N N . ILE A 1 99 ? 8.821 -0.443 -9.206 1.00 86.12 99 ILE A N 1
ATOM 778 C CA . ILE A 1 99 ? 7.825 -0.035 -10.200 1.00 86.12 99 ILE A CA 1
ATOM 779 C C . ILE A 1 99 ? 7.757 -1.126 -11.271 1.00 86.12 99 ILE A C 1
ATOM 781 O O . ILE A 1 99 ? 8.737 -1.404 -11.957 1.00 86.12 99 ILE A O 1
ATOM 785 N N . THR A 1 100 ? 6.598 -1.763 -11.397 1.00 88.19 100 THR A N 1
ATOM 786 C CA . THR A 1 100 ? 6.304 -2.812 -12.377 1.00 88.19 100 THR A CA 1
ATOM 787 C C . THR A 1 100 ? 5.466 -2.214 -13.497 1.00 88.19 100 THR A C 1
ATOM 789 O O . THR A 1 100 ? 4.303 -1.881 -13.285 1.00 88.19 100 THR A O 1
ATOM 792 N N . LEU A 1 101 ? 6.054 -2.090 -14.685 1.00 86.50 101 LEU A N 1
ATOM 793 C CA . LEU A 1 101 ? 5.381 -1.591 -15.883 1.00 86.50 101 LEU A CA 1
ATOM 794 C C . LEU A 1 101 ? 4.776 -2.764 -16.666 1.00 86.50 101 LEU A C 1
ATOM 796 O O . LEU A 1 101 ? 5.487 -3.708 -17.021 1.00 86.50 101 LEU A O 1
ATOM 800 N N . TYR A 1 102 ? 3.478 -2.710 -16.963 1.00 87.81 102 TYR A N 1
ATOM 801 C CA . TYR A 1 102 ? 2.800 -3.749 -17.744 1.00 87.81 102 TYR A CA 1
ATOM 802 C C . TYR A 1 102 ? 2.741 -3.378 -19.223 1.00 87.81 102 TYR A C 1
ATOM 804 O O . TYR A 1 102 ? 2.148 -2.375 -19.601 1.00 87.81 102 TYR A O 1
ATOM 812 N N . LYS A 1 103 ? 3.332 -4.205 -20.088 1.00 90.12 103 LYS A N 1
ATOM 813 C CA . LYS A 1 103 ? 3.283 -3.983 -21.540 1.00 90.12 103 LYS A CA 1
ATOM 814 C C . LYS A 1 103 ? 1.831 -3.983 -22.027 1.00 90.12 103 LYS A C 1
ATOM 816 O O . LYS A 1 103 ? 1.092 -4.905 -21.689 1.00 90.12 103 LYS A O 1
ATOM 821 N N . GLU A 1 104 ? 1.472 -3.006 -22.858 1.00 87.62 104 GLU A N 1
ATOM 822 C CA . GLU A 1 104 ? 0.153 -2.954 -23.506 1.00 87.62 104 GLU A CA 1
ATOM 823 C C . GLU A 1 104 ? -0.026 -4.143 -24.465 1.00 87.62 104 GLU A C 1
ATOM 825 O O . GLU A 1 104 ? -1.033 -4.847 -24.440 1.00 87.62 104 GLU A O 1
ATOM 830 N N . VAL A 1 105 ? 1.014 -4.436 -25.252 1.00 85.56 105 VAL A N 1
ATOM 831 C CA . VAL A 1 105 ? 1.043 -5.571 -26.182 1.00 85.56 105 VAL A CA 1
ATOM 832 C C . VAL A 1 105 ? 2.067 -6.604 -25.722 1.00 85.56 105 VAL A C 1
ATOM 834 O O . VAL A 1 105 ? 3.225 -6.282 -25.431 1.00 85.56 105 VAL A O 1
ATOM 837 N N . LYS A 1 106 ? 1.657 -7.878 -25.696 1.00 86.06 106 LYS A N 1
ATOM 838 C CA . LYS A 1 106 ? 2.556 -9.002 -25.405 1.00 86.06 106 LYS A CA 1
ATOM 839 C C . LYS A 1 106 ? 3.656 -9.066 -26.465 1.00 86.06 106 LYS A C 1
ATOM 841 O O . LYS A 1 106 ? 3.382 -9.124 -27.658 1.00 86.06 106 LYS A O 1
ATOM 846 N N . GLY A 1 107 ? 4.909 -9.081 -26.027 1.00 83.25 107 GLY A N 1
ATOM 847 C CA . GLY A 1 107 ? 6.049 -9.171 -26.929 1.00 83.25 107 GLY A CA 1
ATOM 848 C C . GLY A 1 107 ? 7.377 -9.059 -26.197 1.00 83.25 107 GLY A C 1
ATOM 849 O O . GLY A 1 107 ? 7.452 -8.557 -25.068 1.00 83.25 107 GLY A O 1
ATOM 850 N N . ASN A 1 108 ? 8.437 -9.526 -26.850 1.00 85.50 108 ASN A N 1
ATOM 851 C CA . ASN A 1 108 ? 9.792 -9.353 -26.350 1.00 85.50 108 ASN A CA 1
ATOM 852 C C . ASN A 1 108 ? 10.273 -7.918 -26.623 1.00 85.50 108 ASN A C 1
ATOM 854 O O . ASN A 1 108 ? 9.997 -7.367 -27.686 1.00 85.50 108 ASN A O 1
ATOM 858 N N . TRP A 1 109 ? 10.943 -7.300 -25.651 1.00 87.12 109 TRP A N 1
ATOM 859 C CA . TRP A 1 109 ? 11.573 -5.987 -25.818 1.00 87.12 109 TRP A CA 1
ATOM 860 C C . TRP A 1 109 ? 13.080 -6.203 -25.721 1.00 87.12 109 TRP A C 1
ATOM 862 O O . TRP A 1 109 ? 13.566 -6.578 -24.659 1.00 87.12 109 TRP A O 1
ATOM 872 N N . ALA A 1 110 ? 13.802 -5.993 -26.823 1.00 81.88 110 ALA A N 1
ATOM 873 C CA . ALA A 1 110 ? 15.262 -6.112 -26.842 1.00 81.88 110 ALA A CA 1
ATOM 874 C C . ALA A 1 110 ? 15.950 -4.977 -26.059 1.00 81.88 110 ALA A C 1
ATOM 876 O O . ALA A 1 110 ? 17.055 -5.150 -25.559 1.00 81.88 110 ALA A O 1
ATOM 877 N N . SER A 1 1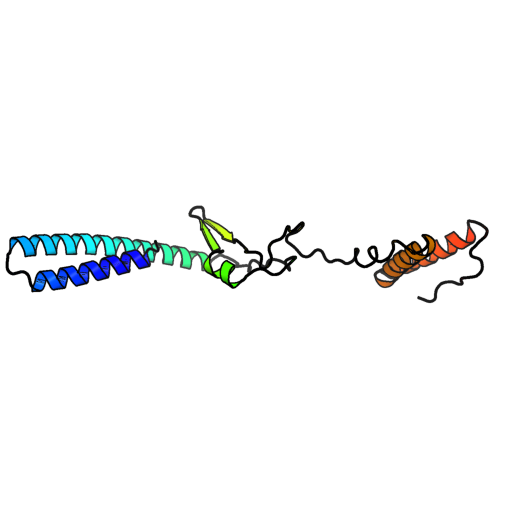11 ? 15.277 -3.830 -25.936 1.00 80.25 111 SER A N 1
ATOM 878 C CA . SER A 1 111 ? 15.685 -2.678 -25.133 1.00 80.25 111 SER A CA 1
ATOM 879 C C . SER A 1 111 ? 14.456 -2.073 -24.454 1.00 80.25 111 SER A C 1
ATOM 881 O O . SER A 1 111 ? 13.352 -2.117 -25.002 1.00 80.25 111 SER A O 1
ATOM 883 N N . LEU A 1 112 ? 14.641 -1.514 -23.256 1.00 79.31 112 LEU A N 1
ATOM 884 C CA . LEU A 1 112 ? 13.588 -0.799 -22.529 1.00 79.31 112 LEU A CA 1
ATOM 885 C C . LEU A 1 112 ? 13.327 0.585 -23.138 1.00 79.31 112 LEU A C 1
ATOM 887 O O . LEU A 1 112 ? 12.179 1.011 -23.260 1.00 79.31 112 LEU A O 1
ATOM 891 N N . GLN A 1 113 ? 14.402 1.270 -23.522 1.00 82.12 113 GLN A N 1
ATOM 892 C CA . GLN A 1 113 ? 14.363 2.609 -24.095 1.00 82.12 113 GLN A CA 1
ATOM 893 C C . GLN A 1 113 ? 14.257 2.518 -25.616 1.00 82.12 113 GLN A C 1
ATOM 895 O O . GLN A 1 113 ? 14.838 1.616 -26.232 1.00 82.12 113 GLN A O 1
ATOM 900 N N . MET A 1 114 ? 13.536 3.471 -26.207 1.00 72.00 114 MET A N 1
ATOM 901 C CA . MET A 1 114 ? 13.559 3.702 -27.646 1.00 72.00 114 MET A CA 1
ATOM 902 C C . MET A 1 114 ? 14.989 4.103 -28.020 1.00 72.00 114 MET A C 1
ATOM 904 O O . MET A 1 114 ? 15.453 5.174 -27.634 1.00 72.00 114 MET A O 1
ATOM 908 N N . GLN A 1 115 ? 15.716 3.223 -28.709 1.00 64.69 115 GLN A N 1
ATOM 909 C CA . GLN A 1 115 ? 16.954 3.643 -29.354 1.00 64.69 115 GLN A CA 1
ATOM 910 C C . GLN A 1 115 ? 16.540 4.624 -30.449 1.00 64.69 115 GLN A C 1
ATOM 912 O O . GLN A 1 115 ? 15.592 4.349 -31.180 1.00 64.69 115 GLN A O 1
ATOM 917 N N . ALA A 1 116 ? 17.174 5.795 -30.504 1.00 55.66 116 ALA A N 1
ATOM 918 C CA . ALA A 1 116 ? 16.992 6.689 -31.634 1.00 55.66 116 ALA A CA 1
ATOM 919 C C . ALA A 1 116 ? 17.395 5.893 -32.881 1.00 55.66 116 ALA A C 1
ATOM 921 O O . ALA A 1 116 ? 18.566 5.554 -33.043 1.00 55.66 116 ALA A O 1
ATOM 922 N N . ASP A 1 117 ? 16.421 5.523 -33.709 1.00 54.41 117 ASP A N 1
ATOM 923 C CA . ASP A 1 117 ? 16.614 4.747 -34.935 1.00 54.41 117 ASP A CA 1
ATOM 924 C C . ASP A 1 117 ? 17.295 5.599 -36.029 1.00 54.41 117 ASP A C 1
ATOM 926 O O . ASP A 1 117 ? 16.948 5.528 -37.200 1.00 54.41 117 ASP A O 1
ATOM 930 N N . SER A 1 118 ? 18.308 6.400 -35.684 1.00 50.88 118 SER A N 1
ATOM 931 C CA . SER A 1 118 ? 19.020 7.274 -36.624 1.00 50.88 118 SER A CA 1
ATOM 932 C C . SER A 1 118 ? 19.937 6.527 -37.599 1.00 50.88 118 SER A C 1
ATOM 934 O O . SER A 1 118 ? 20.565 7.157 -38.445 1.00 50.88 118 SER A O 1
ATOM 936 N N . LEU A 1 119 ? 20.032 5.195 -37.505 1.00 50.78 119 LEU A N 1
ATOM 937 C CA . LEU A 1 119 ? 20.932 4.392 -38.342 1.00 50.78 119 LEU A CA 1
ATOM 938 C C . LEU A 1 119 ? 20.277 3.182 -39.017 1.00 50.78 119 LEU A C 1
ATOM 940 O O . LEU A 1 119 ? 20.929 2.533 -39.827 1.00 50.78 119 LEU A O 1
ATOM 944 N N . LYS A 1 120 ? 19.024 2.832 -38.696 1.00 51.88 120 LYS A N 1
ATOM 945 C CA . LYS A 1 120 ? 18.386 1.623 -39.259 1.00 51.88 120 LYS A CA 1
ATOM 946 C C . LYS A 1 120 ? 17.436 1.902 -40.412 1.00 51.88 120 LYS A C 1
ATOM 948 O O . LYS A 1 120 ? 17.280 1.027 -41.259 1.00 51.88 120 LYS A O 1
ATOM 953 N N . GLU A 1 121 ? 16.871 3.101 -40.496 1.00 49.72 121 GLU A N 1
ATOM 954 C CA . GLU A 1 121 ? 16.047 3.485 -41.648 1.00 49.72 121 GLU A CA 1
ATOM 955 C C . GLU A 1 121 ? 16.878 3.622 -42.935 1.00 49.72 121 GLU A C 1
ATOM 957 O O . GLU A 1 121 ? 16.384 3.310 -44.011 1.00 49.72 121 GLU A O 1
ATOM 962 N N . SER A 1 122 ? 18.172 3.957 -42.840 1.00 47.94 122 SER A N 1
ATOM 963 C CA . SER A 1 122 ? 19.059 4.052 -44.010 1.00 47.94 122 SER A CA 1
ATOM 964 C C . SER A 1 122 ? 19.605 2.713 -44.520 1.00 47.94 122 SER A C 1
ATOM 966 O O . SER A 1 122 ? 20.093 2.660 -45.641 1.00 47.94 122 SER A O 1
ATOM 968 N N . LEU A 1 123 ? 19.540 1.637 -43.726 1.00 49.56 123 LEU A N 1
ATOM 969 C CA . LEU A 1 123 ? 20.091 0.317 -44.084 1.00 49.56 123 LEU A CA 1
ATOM 970 C C . LEU A 1 123 ? 19.012 -0.722 -44.427 1.00 49.56 123 LEU A C 1
ATOM 972 O O . LEU A 1 123 ? 19.326 -1.763 -45.000 1.00 49.56 123 LEU A O 1
ATOM 976 N N . ALA A 1 124 ? 17.749 -0.484 -44.057 1.00 47.69 124 ALA A N 1
ATOM 977 C CA . ALA A 1 124 ? 16.669 -1.451 -44.262 1.00 47.69 124 ALA A CA 1
ATOM 978 C C . ALA A 1 124 ? 16.065 -1.427 -45.681 1.00 47.69 124 ALA A C 1
ATOM 980 O O . ALA A 1 124 ? 15.439 -2.409 -46.074 1.00 47.69 124 ALA A O 1
ATOM 981 N N . GLU A 1 125 ? 16.273 -0.357 -46.457 1.00 49.94 125 GLU A N 1
ATOM 982 C CA . GLU A 1 125 ? 15.807 -0.260 -47.853 1.00 49.94 125 GLU A CA 1
ATOM 983 C C . GLU A 1 125 ? 16.773 -0.887 -48.878 1.00 49.94 125 GLU A C 1
ATOM 985 O O . GLU A 1 125 ? 16.413 -1.057 -50.039 1.00 49.94 125 GLU A O 1
ATOM 990 N N . GLU A 1 126 ? 17.993 -1.263 -48.487 1.00 52.84 126 GLU A N 1
ATOM 991 C CA . GLU A 1 126 ? 19.084 -1.514 -49.439 1.00 52.84 126 GLU A CA 1
ATOM 992 C C . GLU A 1 126 ? 19.544 -2.974 -49.451 1.00 52.84 126 GLU A C 1
ATOM 994 O O . GLU A 1 126 ? 20.682 -3.300 -49.120 1.00 52.84 126 GLU A O 1
ATOM 999 N N . LYS A 1 127 ? 18.652 -3.881 -49.860 1.00 51.75 127 LYS A N 1
ATOM 1000 C CA . LYS A 1 127 ? 19.079 -5.209 -50.335 1.00 51.75 127 LYS A CA 1
ATOM 1001 C C . LYS A 1 127 ? 19.223 -5.313 -51.856 1.00 51.75 127 LYS A C 1
ATOM 1003 O O . LYS A 1 127 ? 19.792 -6.301 -52.303 1.00 51.75 127 LYS A O 1
ATOM 1008 N N . ASP A 1 128 ? 18.805 -4.289 -52.607 1.00 54.03 128 ASP A N 1
ATOM 1009 C CA . ASP A 1 128 ? 18.713 -4.338 -54.077 1.00 54.03 128 ASP A CA 1
ATOM 1010 C C . ASP A 1 128 ? 19.397 -3.168 -54.817 1.00 54.03 128 ASP A C 1
ATOM 1012 O O . ASP A 1 128 ? 19.177 -2.996 -56.014 1.00 54.03 128 ASP A O 1
ATOM 1016 N N . LEU A 1 129 ? 20.230 -2.355 -54.155 1.00 53.75 129 LEU A N 1
ATOM 1017 C CA . LEU A 1 129 ? 20.953 -1.263 -54.823 1.00 53.75 129 LEU A CA 1
ATOM 1018 C C . LEU A 1 129 ? 22.460 -1.510 -54.838 1.00 53.75 129 LEU A C 1
ATOM 1020 O O . LEU A 1 129 ? 23.034 -1.991 -53.859 1.00 53.75 129 LEU A O 1
ATOM 1024 N N . ASP A 1 130 ? 23.077 -1.180 -55.975 1.00 59.34 130 ASP A N 1
ATOM 1025 C CA . ASP A 1 130 ? 24.499 -1.372 -56.236 1.00 59.34 130 ASP A CA 1
ATOM 1026 C C . ASP A 1 130 ? 25.363 -0.839 -55.077 1.00 59.34 130 ASP A C 1
ATOM 1028 O O . ASP A 1 130 ? 25.093 0.249 -54.552 1.00 59.34 130 ASP A O 1
ATOM 1032 N N . PRO A 1 131 ? 26.445 -1.545 -54.693 1.00 61.69 131 PRO A N 1
ATOM 1033 C CA . PRO A 1 131 ? 27.321 -1.137 -53.590 1.00 61.69 131 PRO A CA 1
ATOM 1034 C C . PRO A 1 131 ? 27.841 0.310 -53.686 1.00 61.69 131 PRO A C 1
ATOM 1036 O O . PRO A 1 131 ? 28.142 0.933 -52.668 1.00 61.69 131 PRO A O 1
ATOM 1039 N N . SER A 1 132 ? 27.931 0.859 -54.902 1.00 59.38 132 SER A N 1
ATOM 1040 C CA . SER A 1 132 ? 28.316 2.248 -55.175 1.00 59.38 132 SER A CA 1
ATOM 1041 C C . SER A 1 132 ? 27.253 3.271 -54.751 1.00 59.38 132 SER A C 1
ATOM 1043 O O . SER A 1 132 ? 27.605 4.344 -54.259 1.00 59.38 132 SER A O 1
ATOM 1045 N N . ALA A 1 133 ? 25.966 2.944 -54.884 1.00 61.38 133 ALA A N 1
ATOM 1046 C CA . ALA A 1 133 ? 24.856 3.814 -54.498 1.00 61.38 133 ALA A CA 1
ATOM 1047 C C . ALA A 1 133 ? 24.682 3.868 -52.972 1.00 61.38 133 ALA A C 1
ATOM 1049 O O . ALA A 1 133 ? 24.492 4.948 -52.406 1.00 61.38 133 ALA A O 1
ATOM 1050 N N . SER A 1 134 ? 24.839 2.723 -52.300 1.00 65.00 134 SER A N 1
ATOM 1051 C CA . SER A 1 134 ? 24.770 2.637 -50.834 1.00 65.00 134 SER A CA 1
ATOM 1052 C C . SER A 1 134 ? 25.855 3.491 -50.166 1.00 65.00 134 SER A C 1
ATOM 1054 O O . SER A 1 134 ? 25.587 4.283 -49.258 1.00 65.00 134 SER A O 1
ATOM 1056 N N . LEU A 1 135 ? 27.085 3.437 -50.692 1.00 71.50 135 LEU A N 1
ATOM 1057 C CA . LEU A 1 135 ? 28.187 4.266 -50.204 1.00 71.50 135 LEU A CA 1
ATOM 1058 C C . LEU A 1 135 ? 27.913 5.770 -50.378 1.00 71.50 135 LEU A C 1
ATOM 1060 O O . LEU A 1 135 ? 28.189 6.552 -49.467 1.00 71.50 135 LEU A O 1
ATOM 1064 N N . MET A 1 136 ? 27.337 6.178 -51.512 1.00 68.88 136 MET A N 1
ATOM 1065 C CA . MET A 1 136 ? 27.005 7.581 -51.780 1.00 68.88 136 MET A CA 1
ATOM 1066 C C . MET A 1 136 ? 25.951 8.114 -50.800 1.00 68.88 136 MET A C 1
ATOM 1068 O O . MET A 1 136 ? 26.063 9.244 -50.322 1.00 68.88 136 MET A O 1
ATOM 1072 N N . ARG A 1 137 ? 24.958 7.296 -50.436 1.00 67.69 137 ARG A N 1
ATOM 1073 C CA . ARG A 1 137 ? 23.916 7.679 -49.474 1.00 67.69 137 ARG A CA 1
ATOM 1074 C C . ARG A 1 137 ? 24.463 7.805 -48.053 1.00 67.69 137 ARG A C 1
ATOM 1076 O O . ARG A 1 137 ? 24.103 8.747 -47.347 1.00 67.69 137 ARG A O 1
ATOM 1083 N N . ILE A 1 138 ? 25.376 6.915 -47.658 1.00 72.94 138 ILE A N 1
ATOM 1084 C CA . ILE A 1 138 ? 26.098 7.013 -46.380 1.00 72.94 138 ILE A CA 1
ATOM 1085 C C . ILE A 1 138 ? 26.920 8.307 -46.337 1.00 72.94 138 ILE A C 1
ATOM 1087 O O . ILE A 1 138 ? 26.826 9.056 -45.366 1.00 72.94 138 ILE A O 1
ATOM 1091 N N . MET A 1 139 ? 27.673 8.609 -47.399 1.00 69.56 139 MET A N 1
ATOM 1092 C CA . MET A 1 139 ? 28.468 9.839 -47.488 1.00 69.56 139 MET A CA 1
ATOM 1093 C C . MET A 1 139 ? 27.601 11.102 -47.451 1.00 69.56 139 MET A C 1
ATOM 1095 O O . MET A 1 139 ? 27.951 12.047 -46.749 1.00 69.56 139 MET A O 1
ATOM 1099 N N . LYS A 1 140 ? 26.444 11.097 -48.126 1.00 71.00 140 LYS A N 1
ATOM 1100 C CA . LYS A 1 140 ? 25.470 12.196 -48.071 1.00 71.00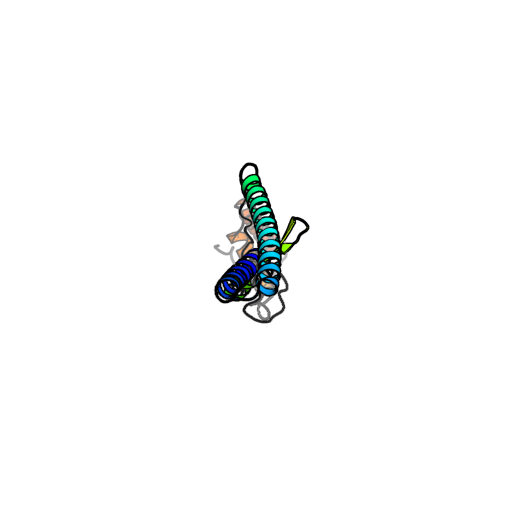 140 LYS A CA 1
ATOM 1101 C C . LYS A 1 140 ? 24.947 12.416 -46.654 1.00 71.00 140 LYS A C 1
ATOM 1103 O O . LYS A 1 140 ? 24.942 13.537 -46.163 1.00 71.00 140 LYS A O 1
ATOM 1108 N N . ASN A 1 141 ? 24.574 11.342 -45.966 1.00 71.75 141 ASN A N 1
ATOM 1109 C CA . ASN A 1 141 ? 24.078 11.443 -44.599 1.00 71.75 141 ASN A CA 1
ATOM 1110 C C . ASN A 1 141 ? 25.148 11.986 -43.631 1.00 71.75 141 ASN A C 1
ATOM 1112 O O . ASN A 1 141 ? 24.836 12.760 -42.730 1.00 71.75 141 ASN A O 1
ATOM 1116 N N . MET A 1 142 ? 26.421 11.624 -43.836 1.00 67.81 142 MET A N 1
ATOM 1117 C CA . MET A 1 142 ? 27.536 12.189 -43.064 1.00 67.81 142 MET A CA 1
ATOM 1118 C C . MET A 1 142 ? 27.819 13.658 -43.409 1.00 67.81 142 MET A C 1
ATOM 1120 O O . MET A 1 142 ? 28.254 14.400 -42.535 1.00 67.81 142 MET A O 1
ATOM 1124 N N . TYR A 1 143 ? 27.562 14.092 -44.646 1.00 67.75 143 TYR A N 1
ATOM 1125 C CA . TYR A 1 143 ? 27.649 15.502 -45.030 1.00 67.75 143 TYR A CA 1
ATOM 1126 C C . TYR A 1 143 ? 26.529 16.325 -44.381 1.00 67.75 143 TYR A C 1
ATOM 1128 O O . TYR A 1 143 ? 26.812 17.332 -43.740 1.00 67.75 143 TYR A O 1
ATOM 1136 N N . ASP A 1 144 ? 25.276 15.875 -44.472 1.00 68.75 144 ASP A N 1
ATOM 1137 C CA . ASP A 1 144 ? 24.109 16.620 -43.977 1.00 68.75 144 ASP A CA 1
ATOM 1138 C C . ASP A 1 144 ? 24.108 16.771 -42.445 1.00 68.75 144 ASP A C 1
ATOM 1140 O O . ASP A 1 144 ? 23.679 17.800 -41.921 1.00 68.75 144 ASP A O 1
ATOM 1144 N N . GLN A 1 145 ? 24.616 15.765 -41.722 1.00 67.81 145 GLN A N 1
ATOM 1145 C CA . GLN A 1 145 ? 24.700 15.776 -40.255 1.00 67.81 145 GLN A CA 1
ATOM 1146 C C . GLN A 1 145 ? 26.048 16.281 -39.708 1.00 67.81 145 GLN A C 1
ATOM 1148 O O . GLN A 1 145 ? 26.172 16.488 -38.500 1.00 67.81 145 GLN A O 1
ATOM 1153 N N . GLY A 1 146 ? 27.062 16.439 -40.564 1.00 64.94 146 GLY A N 1
ATOM 1154 C CA . GLY A 1 146 ? 28.430 16.774 -40.168 1.00 64.94 146 GLY A CA 1
ATOM 1155 C C . GLY A 1 146 ? 28.665 18.268 -39.927 1.00 64.94 146 GLY A C 1
ATOM 1156 O O . GLY A 1 146 ? 27.977 19.129 -40.479 1.00 64.94 146 GLY A O 1
ATOM 1157 N N . ASP A 1 147 ? 29.682 18.573 -39.119 1.00 66.62 147 ASP A N 1
ATOM 1158 C CA . ASP A 1 147 ? 30.252 19.919 -39.001 1.00 66.62 147 ASP A CA 1
ATOM 1159 C C . ASP A 1 147 ? 31.015 20.329 -40.284 1.00 66.62 147 ASP A C 1
ATOM 1161 O O . ASP A 1 147 ? 31.302 19.505 -41.161 1.00 66.62 147 ASP A O 1
ATOM 1165 N N . ASP A 1 148 ? 31.327 21.622 -40.434 1.00 72.00 148 ASP A N 1
ATOM 1166 C CA . ASP A 1 148 ? 31.951 22.157 -41.657 1.00 72.00 148 ASP A CA 1
ATOM 1167 C C . ASP A 1 148 ? 33.336 21.535 -41.960 1.00 72.00 148 ASP A C 1
ATOM 1169 O O . ASP A 1 148 ? 33.727 21.412 -43.126 1.00 72.00 148 ASP A O 1
ATOM 1173 N N . ASP A 1 149 ? 34.059 21.068 -40.937 1.00 69.12 149 ASP A N 1
ATOM 1174 C CA . ASP A 1 149 ? 35.356 20.394 -41.093 1.00 69.12 149 ASP A CA 1
ATOM 1175 C C . ASP A 1 149 ? 35.210 18.958 -41.630 1.00 69.12 149 ASP A C 1
ATOM 1177 O O . ASP A 1 149 ? 35.993 18.510 -42.484 1.00 69.12 149 ASP A O 1
ATOM 1181 N N . MET A 1 150 ? 34.173 18.237 -41.200 1.00 69.94 150 MET A N 1
ATOM 1182 C CA . MET A 1 150 ? 33.850 16.903 -41.700 1.00 69.94 150 MET A CA 1
ATOM 1183 C C . MET A 1 150 ? 33.378 16.954 -43.155 1.00 69.94 150 MET A C 1
ATOM 1185 O O . MET A 1 150 ? 33.849 16.166 -43.980 1.00 69.94 150 MET A O 1
ATOM 1189 N N . LYS A 1 151 ? 32.543 17.939 -43.510 1.00 73.69 151 LYS A N 1
ATOM 1190 C CA . LYS A 1 151 ? 32.110 18.196 -44.896 1.00 73.69 151 LYS A CA 1
ATOM 1191 C C . LYS A 1 151 ? 33.292 18.423 -45.834 1.00 73.69 151 LYS A C 1
ATOM 1193 O O . LYS A 1 151 ? 33.370 17.819 -46.908 1.00 73.69 151 LYS A O 1
ATOM 1198 N N . ARG A 1 152 ? 34.261 19.239 -45.404 1.00 75.25 152 ARG A N 1
ATOM 1199 C CA . ARG A 1 152 ? 35.477 19.522 -46.178 1.00 75.25 152 ARG A CA 1
ATOM 1200 C C . ARG A 1 152 ? 36.341 18.277 -46.361 1.00 75.25 152 ARG A C 1
ATOM 1202 O O . ARG A 1 152 ? 36.901 18.074 -47.439 1.00 75.25 152 ARG A O 1
ATOM 1209 N N . THR A 1 153 ? 36.434 17.439 -45.331 1.00 72.88 153 THR A N 1
ATOM 1210 C CA . THR A 1 153 ? 37.174 16.172 -45.386 1.00 72.88 153 THR A CA 1
ATOM 1211 C C . THR A 1 153 ? 36.527 15.185 -46.354 1.00 72.88 153 THR A C 1
ATOM 1213 O O . THR A 1 153 ? 37.227 14.647 -47.206 1.00 72.88 153 THR A O 1
ATOM 1216 N N . ILE A 1 154 ? 35.203 15.004 -46.302 1.00 71.50 154 ILE A N 1
ATOM 1217 C CA . ILE A 1 154 ? 34.474 14.107 -47.215 1.00 71.50 154 ILE A CA 1
ATOM 1218 C C . ILE A 1 154 ? 34.625 14.575 -48.668 1.00 71.50 154 ILE A C 1
ATOM 1220 O O . ILE A 1 154 ? 34.974 13.770 -49.533 1.00 71.50 154 ILE A O 1
ATOM 1224 N N . ALA A 1 155 ? 34.462 15.877 -48.932 1.00 69.25 155 ALA A N 1
ATOM 1225 C CA . ALA A 1 155 ? 34.662 16.451 -50.264 1.00 69.25 155 ALA A CA 1
ATOM 1226 C C . ALA A 1 155 ? 36.094 16.224 -50.780 1.00 69.25 155 ALA A C 1
ATOM 1228 O O . ALA A 1 155 ? 36.298 15.824 -51.929 1.00 69.25 155 ALA A O 1
ATOM 1229 N N . LYS A 1 156 ? 37.097 16.416 -49.913 1.00 72.88 156 LYS A N 1
ATOM 1230 C CA . LYS A 1 156 ? 38.506 16.189 -50.251 1.00 72.88 156 LYS A CA 1
ATOM 1231 C C . LYS A 1 156 ? 38.793 14.715 -50.538 1.00 72.88 156 LYS A C 1
ATOM 1233 O O . LYS A 1 156 ? 39.446 14.411 -51.530 1.00 72.88 156 LYS A O 1
ATOM 1238 N N . THR A 1 157 ? 38.287 13.799 -49.716 1.00 69.75 157 THR A N 1
ATOM 1239 C CA . THR A 1 157 ? 38.479 12.355 -49.901 1.00 69.75 157 THR A CA 1
ATOM 1240 C C . THR A 1 157 ? 37.759 11.835 -51.145 1.00 69.75 157 THR A C 1
ATOM 1242 O O . THR A 1 157 ? 38.309 10.972 -51.827 1.00 69.75 157 THR A O 1
ATOM 1245 N N . TRP A 1 158 ? 36.588 12.375 -51.500 1.00 70.88 158 TRP A N 1
ATOM 1246 C CA . TRP A 1 158 ? 35.897 12.052 -52.755 1.00 70.88 158 TRP A CA 1
ATOM 1247 C C . TRP A 1 158 ? 36.711 12.494 -53.975 1.00 70.88 158 TRP A C 1
ATOM 1249 O O . TRP A 1 158 ? 36.974 11.694 -54.876 1.00 70.88 158 TRP A O 1
ATOM 1259 N N . TYR A 1 159 ? 37.192 13.741 -53.960 1.00 66.88 159 TYR A N 1
ATOM 1260 C CA . TYR A 1 159 ? 38.032 14.290 -55.023 1.00 66.88 159 TYR A CA 1
ATOM 1261 C C . TYR A 1 159 ? 39.347 13.509 -55.173 1.00 66.88 159 TYR A C 1
ATOM 1263 O O . TYR A 1 159 ? 39.716 13.111 -56.277 1.00 66.88 159 TYR A O 1
ATOM 1271 N N . GLU A 1 160 ? 40.033 13.216 -54.065 1.00 67.25 160 GLU A N 1
ATOM 1272 C CA . GLU A 1 160 ? 41.260 12.411 -54.073 1.00 67.25 160 GLU A CA 1
ATOM 1273 C C . GLU A 1 160 ? 41.011 10.962 -54.523 1.00 67.25 160 GLU A C 1
ATOM 1275 O O . GLU A 1 160 ? 41.866 10.380 -55.191 1.00 67.25 160 GLU A O 1
ATOM 1280 N N . SER A 1 161 ? 39.842 10.385 -54.218 1.00 62.88 161 SER A N 1
ATOM 1281 C CA . SER A 1 161 ? 39.475 9.026 -54.643 1.00 62.88 161 SER A CA 1
ATOM 1282 C C . SER A 1 161 ? 39.226 8.932 -56.149 1.00 62.88 161 SER A C 1
ATOM 1284 O O . SER A 1 161 ? 39.676 7.963 -56.759 1.00 62.88 161 SER A O 1
ATOM 1286 N N . GLN A 1 162 ? 38.604 9.948 -56.764 1.00 58.50 162 GLN A N 1
ATOM 1287 C CA . GLN A 1 162 ? 38.467 10.025 -58.227 1.00 58.50 162 GLN A CA 1
ATOM 1288 C C . GLN A 1 162 ? 39.823 10.183 -58.934 1.00 58.50 162 GLN A C 1
ATOM 1290 O O . GLN A 1 162 ? 40.036 9.620 -60.002 1.00 58.50 162 GLN A O 1
ATOM 1295 N N . HIS A 1 163 ? 40.766 10.917 -58.334 1.00 59.38 163 HIS A N 1
ATOM 1296 C CA . HIS A 1 163 ? 42.038 11.241 -58.988 1.00 59.38 163 HIS A CA 1
ATOM 1297 C C . HIS A 1 163 ? 43.128 10.171 -58.821 1.00 59.38 163 HIS A C 1
ATOM 1299 O O . HIS A 1 163 ? 44.138 10.225 -59.524 1.00 59.38 163 HIS A O 1
ATOM 1305 N N . LYS A 1 164 ? 42.976 9.206 -57.898 1.00 56.31 164 LYS A N 1
ATOM 1306 C CA . LYS A 1 164 ? 44.061 8.268 -57.541 1.00 56.31 164 LYS A CA 1
ATOM 1307 C C . LYS A 1 164 ? 43.852 6.809 -57.957 1.00 56.31 164 LYS A C 1
ATOM 1309 O O . LYS A 1 164 ? 44.765 6.008 -57.757 1.00 56.31 164 LYS A O 1
ATOM 1314 N N . LYS A 1 165 ? 42.724 6.441 -58.571 1.00 48.59 165 LYS A N 1
ATOM 1315 C CA . LYS A 1 165 ? 42.532 5.114 -59.187 1.00 48.59 165 LYS A CA 1
ATOM 1316 C C . LYS A 1 165 ? 41.727 5.240 -60.478 1.00 48.59 165 LYS A C 1
ATOM 1318 O O . LYS A 1 165 ? 40.611 5.737 -60.465 1.00 48.59 165 LYS A O 1
ATOM 1323 N N . GLY A 1 166 ? 42.339 4.818 -61.582 1.00 46.91 166 GLY A N 1
ATOM 1324 C CA . GLY A 1 166 ? 41.795 4.962 -62.926 1.00 46.91 166 GLY A CA 1
ATOM 1325 C C . GLY A 1 166 ? 40.505 4.180 -63.181 1.00 46.91 166 GLY A C 1
ATOM 1326 O O . GLY A 1 166 ? 40.343 3.069 -62.686 1.00 46.91 166 GLY A O 1
ATOM 1327 N N . GLY A 1 167 ? 39.668 4.795 -64.024 1.00 48.44 167 GLY A N 1
ATOM 1328 C CA . GLY A 1 167 ? 38.836 4.149 -65.041 1.00 48.44 167 GLY A CA 1
ATOM 1329 C C . GLY A 1 167 ? 37.628 3.352 -64.561 1.00 48.44 167 GLY A C 1
ATOM 1330 O O . GLY A 1 167 ? 37.716 2.135 -64.534 1.00 48.44 167 GLY A O 1
ATOM 1331 N N . ASP A 1 168 ? 36.533 4.039 -64.207 1.00 44.34 168 ASP A N 1
ATOM 1332 C CA . ASP A 1 168 ? 35.155 3.773 -64.708 1.00 44.34 168 ASP A CA 1
ATOM 1333 C C . ASP A 1 168 ? 34.084 4.601 -63.956 1.00 44.34 168 ASP A C 1
ATOM 1335 O O . ASP A 1 168 ? 33.046 4.115 -63.515 1.00 44.34 168 ASP A O 1
ATOM 1339 N N . MET A 1 169 ? 34.327 5.901 -63.763 1.00 46.50 169 MET A N 1
ATOM 1340 C CA . MET A 1 169 ? 33.324 6.810 -63.181 1.00 46.50 169 MET A CA 1
ATOM 1341 C C . MET A 1 169 ? 33.494 8.241 -63.715 1.00 46.50 169 MET A C 1
ATOM 1343 O O . MET A 1 169 ? 33.358 9.224 -62.999 1.00 46.50 169 MET A O 1
ATOM 1347 N N . GLU A 1 170 ? 33.831 8.365 -65.000 1.00 41.97 170 GLU A N 1
ATOM 1348 C CA . GLU A 1 170 ? 34.279 9.615 -65.641 1.00 41.97 170 GLU A CA 1
ATOM 1349 C C . GLU A 1 170 ? 33.138 10.604 -65.978 1.00 41.97 170 GLU A C 1
ATOM 1351 O O . GLU A 1 170 ? 33.343 11.582 -66.687 1.00 41.97 170 GLU A O 1
ATOM 1356 N N . SER A 1 171 ? 31.919 10.385 -65.467 1.00 45.16 171 SER A N 1
ATOM 1357 C CA . SER A 1 171 ? 30.726 11.157 -65.860 1.00 45.16 171 SER A CA 1
ATOM 1358 C C . SER A 1 171 ? 29.940 11.793 -64.707 1.00 45.16 171 SER A C 1
ATOM 1360 O O . SER A 1 171 ? 28.910 12.418 -64.963 1.00 45.16 171 SER A O 1
ATOM 1362 N N . MET A 1 172 ? 30.368 11.674 -63.450 1.00 50.50 172 MET A N 1
ATOM 1363 C CA . MET A 1 172 ? 29.684 12.368 -62.354 1.00 50.50 172 MET A CA 1
ATOM 1364 C C . MET A 1 172 ? 30.596 13.439 -61.776 1.00 50.50 172 MET A C 1
ATOM 1366 O O . MET A 1 172 ? 31.539 13.144 -61.037 1.00 50.50 172 MET A O 1
ATOM 1370 N N . GLY A 1 173 ? 30.300 14.690 -62.146 1.00 51.50 173 GLY A N 1
ATOM 1371 C CA . GLY A 1 173 ? 30.817 15.865 -61.454 1.00 51.50 173 GLY A CA 1
ATOM 1372 C C . GLY A 1 173 ? 30.568 15.767 -59.949 1.00 51.50 173 GLY A C 1
ATOM 1373 O O . GLY A 1 173 ? 29.786 14.932 -59.487 1.00 51.50 173 GLY A O 1
ATOM 1374 N N . LEU A 1 174 ? 31.272 16.603 -59.182 1.00 53.97 174 LEU A N 1
ATOM 1375 C CA . LEU A 1 174 ? 31.054 16.723 -57.743 1.00 53.97 174 LEU A CA 1
ATOM 1376 C C . LEU A 1 174 ? 29.536 16.834 -57.498 1.00 53.97 174 LEU A C 1
ATOM 1378 O O . LEU A 1 174 ? 28.916 17.691 -58.130 1.00 53.97 174 LEU A O 1
ATOM 1382 N N . PRO A 1 175 ? 28.916 15.961 -56.687 1.00 56.16 175 PRO A N 1
ATOM 1383 C CA . PRO A 1 175 ? 27.495 16.094 -56.425 1.00 56.16 175 PRO A CA 1
ATOM 1384 C C . PRO A 1 175 ? 27.261 17.461 -55.777 1.00 56.16 175 PRO A C 1
ATOM 1386 O O . PRO A 1 175 ? 27.873 17.759 -54.749 1.00 56.16 175 PRO A O 1
ATOM 1389 N N . ASP A 1 176 ? 26.418 18.286 -56.397 1.00 50.59 176 ASP A N 1
ATOM 1390 C CA . ASP A 1 176 ? 25.896 19.497 -55.769 1.00 50.59 176 ASP A CA 1
ATOM 1391 C C . ASP A 1 176 ? 25.010 19.040 -54.599 1.00 50.59 176 ASP A C 1
ATOM 1393 O O . ASP A 1 176 ? 23.873 18.602 -54.798 1.00 50.59 176 ASP A O 1
ATOM 1397 N N . PHE A 1 177 ? 25.580 19.044 -53.392 1.00 52.72 177 PHE A N 1
ATOM 1398 C CA . PHE A 1 177 ? 24.864 18.853 -52.130 1.00 52.72 177 PHE A CA 1
ATOM 1399 C C . PHE A 1 177 ? 24.460 20.206 -51.547 1.00 52.72 177 PHE A C 1
ATOM 1401 O O . PHE A 1 177 ? 25.351 21.081 -51.420 1.00 52.72 177 PHE A O 1
#

pLDDT: mean 75.83, std 15.64, range [41.97, 96.81]

Foldseek 3Di:
DDLVVLLVVLVVLLVVLVVVLVVDPDPVSNVVSVVVNVVSVVVNVVSVVVVVVVVVVVVVVVPPDPCDPDDDAAFQADFDPVCQVVPAWDQDPVRDTGGHTHRPDDDDDPDGHNDPVLDVVLPVVPPPDDPVVSVVVVLVSCLVPDDPVSVVVSQVVVVCVPVPDDDDDPPDDDPPD